Protein AF-A0A943SKT4-F1 (afdb_monomer_lite)

pLDDT: mean 86.22, std 17.91, range [38.31, 98.44]

Radius of gyration: 15.96 Å; chains: 1; bounding box: 32×41×39 Å

Foldseek 3Di:
DVVVVVPDPPPCQCPPPPNPPDPCNVCAPVLQCLACPHDQNVVQLVQVVVVHHSQVSLLVSLVSLVDDDPVHPNNVVSVVCCVPPNQLRSCCVRHVQDCVDVSSVVSSVSSNVSNCVVVVNPPVPDDD

Secondary structure (DSSP, 8-state):
-GGGTTSS---HHHHSTT----HHHHH-SHHHHHSTTSTTHHHHHHHHHTT---HHHHHHHHHHHH---TT-HHHHHHHHHHHHHHHHHHHHHHS---SSSHHHHHHHHHHHHHHHHHTT--GGGS--

Structure (mmCIF, N/CA/C/O backbone):
data_AF-A0A943SKT4-F1
#
_entry.id   AF-A0A943SKT4-F1
#
loop_
_atom_site.group_PDB
_atom_site.id
_atom_site.type_symbol
_atom_site.label_atom_id
_atom_site.label_alt_id
_atom_site.label_comp_id
_atom_site.label_asym_id
_atom_site.label_entity_id
_atom_site.label_seq_id
_atom_site.pdbx_PDB_ins_code
_atom_site.Cartn_x
_atom_site.Cartn_y
_atom_site.Cartn_z
_atom_site.occupancy
_atom_site.B_iso_or_equiv
_atom_site.auth_seq_id
_atom_site.auth_comp_id
_atom_site.auth_asym_id
_atom_site.auth_atom_id
_atom_site.pdbx_PDB_model_num
ATOM 1 N N . GLU A 1 1 ? -18.184 -24.213 -6.829 1.00 42.72 1 GLU A N 1
ATOM 2 C CA . GLU A 1 1 ? -17.370 -24.018 -5.611 1.00 42.72 1 GLU A CA 1
ATOM 3 C C . GLU A 1 1 ? -15.979 -23.569 -6.012 1.00 42.72 1 GLU A C 1
ATOM 5 O O . GLU A 1 1 ? -15.264 -24.336 -6.641 1.00 42.72 1 GLU A O 1
ATOM 10 N N . ILE A 1 2 ? -15.616 -22.336 -5.657 1.00 41.56 2 ILE A N 1
ATOM 11 C CA . ILE A 1 2 ? -14.306 -21.712 -5.927 1.00 41.56 2 ILE A CA 1
ATOM 12 C C . ILE A 1 2 ? -13.136 -22.615 -5.475 1.00 41.56 2 ILE A C 1
ATOM 14 O O . ILE A 1 2 ? -12.067 -22.615 -6.072 1.00 41.56 2 ILE A O 1
ATOM 18 N N . TRP A 1 3 ? -13.367 -23.470 -4.476 1.00 39.59 3 TRP A N 1
ATOM 19 C CA . TRP A 1 3 ? -12.410 -24.442 -3.948 1.00 39.59 3 TRP A CA 1
ATOM 20 C C . TRP A 1 3 ? -11.873 -25.461 -4.956 1.00 39.59 3 TRP A C 1
ATOM 22 O O . TRP A 1 3 ? -10.771 -25.962 -4.754 1.00 39.59 3 TRP A O 1
ATOM 32 N N . ARG A 1 4 ? -12.607 -25.771 -6.031 1.00 49.38 4 ARG A N 1
ATOM 33 C CA . ARG A 1 4 ? -12.180 -26.780 -7.014 1.00 49.38 4 ARG A CA 1
ATOM 34 C C . ARG A 1 4 ? -11.042 -26.277 -7.914 1.00 49.38 4 ARG A C 1
ATOM 36 O O . ARG A 1 4 ? -10.199 -27.076 -8.303 1.00 49.38 4 ARG A O 1
ATOM 43 N N . ASP A 1 5 ? -10.965 -24.966 -8.142 1.00 51.84 5 ASP A N 1
ATOM 44 C CA . ASP A 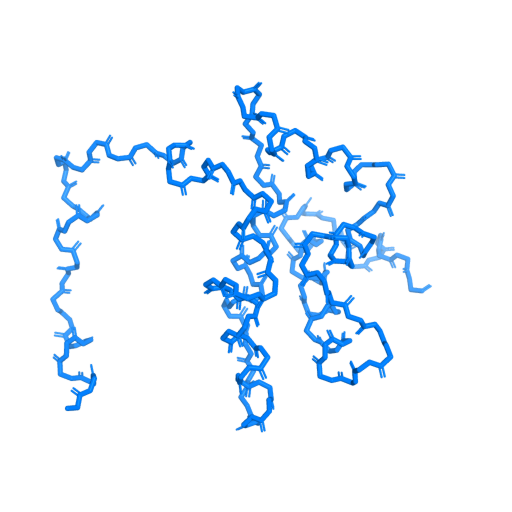1 5 ? -9.927 -24.337 -8.975 1.00 51.84 5 ASP A CA 1
ATOM 45 C C . ASP A 1 5 ? -8.625 -24.071 -8.196 1.00 51.84 5 ASP A C 1
ATOM 47 O O . ASP A 1 5 ? -7.543 -24.023 -8.775 1.00 51.84 5 ASP A O 1
ATOM 51 N N . PHE A 1 6 ? -8.698 -23.973 -6.862 1.00 54.50 6 PHE A N 1
ATOM 52 C CA . PHE A 1 6 ? -7.523 -23.841 -5.986 1.00 54.50 6 PHE A CA 1
ATOM 53 C C . PHE A 1 6 ? -6.856 -25.187 -5.638 1.00 54.50 6 PHE A C 1
ATOM 55 O O . PHE A 1 6 ? -5.835 -25.214 -4.945 1.00 54.50 6 PHE A O 1
ATOM 62 N N . GLN A 1 7 ? -7.388 -26.323 -6.109 1.00 50.22 7 GLN A N 1
ATOM 63 C CA . GLN A 1 7 ? -6.785 -27.643 -5.899 1.00 50.22 7 GLN A CA 1
ATOM 64 C C . GLN A 1 7 ? -5.582 -27.885 -6.825 1.00 50.22 7 GLN A C 1
ATOM 66 O O . GLN A 1 7 ? -5.642 -28.675 -7.762 1.00 50.22 7 GLN A O 1
ATOM 71 N N . ARG A 1 8 ? -4.446 -27.268 -6.479 1.00 51.16 8 ARG A N 1
ATOM 72 C CA . ARG A 1 8 ? -3.087 -27.737 -6.818 1.00 51.16 8 ARG A CA 1
ATOM 73 C C . ARG A 1 8 ? -2.748 -27.915 -8.304 1.00 51.16 8 ARG A C 1
ATOM 75 O O . ARG A 1 8 ? -1.771 -28.598 -8.609 1.00 51.16 8 ARG A O 1
ATOM 82 N N . GLN A 1 9 ? -3.473 -27.306 -9.237 1.00 52.31 9 GLN A N 1
ATOM 83 C CA . GLN A 1 9 ? -2.838 -27.039 -10.522 1.00 52.31 9 GLN A CA 1
ATOM 84 C C . GLN A 1 9 ? -1.850 -25.908 -10.274 1.00 52.31 9 GLN A C 1
ATOM 86 O O . GLN A 1 9 ? -2.265 -24.797 -9.945 1.00 52.31 9 GLN A O 1
ATOM 91 N N . GLU A 1 10 ? -0.549 -26.204 -10.371 1.00 51.62 10 GLU A N 1
ATOM 92 C CA . GLU A 1 10 ? 0.459 -25.158 -10.532 1.00 51.62 10 GLU A CA 1
ATOM 93 C C . GLU A 1 10 ? -0.096 -24.174 -11.556 1.00 51.62 10 GLU A C 1
ATOM 95 O O . GLU A 1 10 ? -0.531 -24.591 -12.634 1.00 51.62 10 GLU A O 1
ATOM 100 N N . TRP A 1 11 ? -0.186 -22.894 -11.193 1.00 54.56 11 TRP A N 1
ATOM 101 C CA . TRP A 1 11 ? -0.634 -21.859 -12.111 1.00 54.56 11 TRP A CA 1
ATOM 102 C C . TRP A 1 11 ? 0.413 -21.746 -13.213 1.00 54.56 11 TRP A C 1
ATOM 104 O O . TRP A 1 11 ? 1.347 -20.948 -13.143 1.00 54.56 11 TRP A O 1
ATOM 114 N N . LYS A 1 12 ? 0.250 -22.604 -14.228 1.00 55.28 12 LYS A N 1
ATOM 115 C CA . LYS A 1 12 ? 1.204 -22.836 -15.314 1.00 55.28 12 LYS A CA 1
ATOM 116 C C . LYS A 1 12 ? 1.573 -21.549 -16.034 1.00 55.28 12 LYS A C 1
ATOM 118 O O . LYS A 1 12 ? 2.611 -21.504 -16.665 1.00 55.28 12 LYS A O 1
ATOM 123 N N . MET A 1 13 ? 0.741 -20.515 -15.944 1.00 59.12 13 MET A N 1
ATOM 124 C CA . MET A 1 13 ? 0.977 -19.247 -16.616 1.00 59.12 13 MET A CA 1
ATOM 125 C C . MET A 1 13 ? 2.164 -18.475 -16.033 1.00 59.12 13 MET A C 1
ATOM 127 O O . MET A 1 13 ? 2.988 -18.026 -16.812 1.00 59.12 13 MET A O 1
ATOM 131 N N . TRP A 1 14 ? 2.284 -18.349 -14.705 1.00 61.00 14 TRP A N 1
ATOM 132 C CA . TRP A 1 14 ? 3.330 -17.518 -14.079 1.00 61.00 14 TRP A CA 1
ATOM 133 C C . TRP A 1 14 ? 4.534 -18.317 -13.578 1.00 61.00 14 TRP A C 1
ATOM 135 O O . TRP A 1 14 ? 5.610 -17.759 -13.409 1.00 61.00 14 TRP A O 1
ATOM 145 N N . ALA A 1 15 ? 4.367 -19.624 -13.355 1.00 68.19 15 ALA A N 1
ATOM 146 C CA . ALA A 1 15 ? 5.463 -20.528 -13.004 1.00 68.19 15 ALA A CA 1
ATOM 147 C C . ALA A 1 15 ? 6.161 -21.135 -14.239 1.00 68.19 15 ALA A C 1
ATOM 149 O O . ALA A 1 15 ? 7.152 -21.848 -14.089 1.00 68.19 15 ALA A O 1
ATOM 150 N N . SER A 1 16 ? 5.643 -20.899 -15.456 1.00 73.38 16 SER A N 1
ATOM 151 C CA . SER A 1 16 ? 6.287 -21.392 -16.679 1.00 73.38 16 SER A CA 1
ATOM 152 C C . SER A 1 16 ? 7.629 -20.688 -16.892 1.00 73.38 16 SER A C 1
ATOM 154 O O . SER A 1 16 ? 7.675 -19.461 -16.819 1.00 73.38 16 SER A O 1
ATOM 156 N N . PRO A 1 17 ? 8.688 -21.418 -17.288 1.00 73.12 17 PRO A N 1
ATOM 157 C CA . PRO A 1 17 ? 9.939 -20.823 -17.757 1.00 73.12 17 PRO A CA 1
ATOM 158 C C . PRO A 1 17 ? 9.781 -19.870 -18.951 1.00 73.12 17 PRO A C 1
ATOM 160 O O . PRO A 1 17 ? 10.697 -19.116 -19.241 1.00 73.12 17 PRO A O 1
ATOM 163 N N . THR A 1 18 ? 8.651 -19.928 -19.664 1.00 79.06 18 THR A N 1
ATOM 164 C CA . THR A 1 18 ? 8.324 -19.051 -20.803 1.00 79.06 18 THR A CA 1
ATOM 165 C C . THR A 1 18 ? 7.490 -17.828 -20.402 1.00 79.06 18 THR A C 1
ATOM 167 O O . THR A 1 18 ? 6.934 -17.154 -21.267 1.00 79.06 18 THR A O 1
ATOM 170 N N . SER A 1 19 ? 7.267 -17.612 -19.103 1.00 78.25 19 SER A N 1
ATOM 171 C CA . SER A 1 19 ? 6.550 -16.444 -18.599 1.00 78.25 19 SER A CA 1
ATOM 172 C C . SER A 1 19 ? 7.486 -15.240 -18.573 1.00 78.25 19 SER A C 1
ATOM 174 O O . SER A 1 19 ? 8.144 -14.989 -1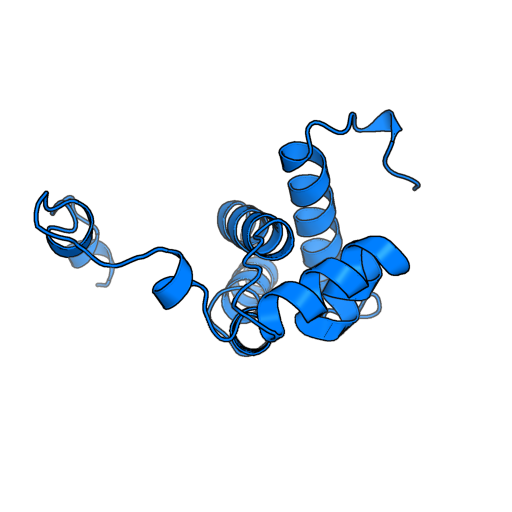7.570 1.00 78.25 19 SER A O 1
ATOM 176 N N . ASP A 1 20 ? 7.492 -14.463 -19.652 1.00 81.88 20 ASP A N 1
ATOM 177 C CA . ASP A 1 20 ? 8.332 -13.260 -19.788 1.00 81.88 20 ASP A CA 1
ATOM 178 C C . ASP A 1 20 ? 7.625 -11.985 -19.288 1.00 81.88 20 ASP A C 1
ATOM 180 O O . ASP A 1 20 ? 7.894 -10.866 -19.730 1.00 81.88 20 ASP A O 1
ATOM 184 N N . ASP A 1 21 ? 6.655 -12.151 -18.391 1.00 86.12 21 ASP A N 1
ATOM 185 C CA . ASP A 1 21 ? 5.845 -11.053 -17.891 1.00 86.12 21 ASP A CA 1
ATOM 186 C C . ASP A 1 21 ? 6.582 -10.255 -16.805 1.00 86.12 21 ASP A C 1
ATOM 188 O O . ASP A 1 21 ? 6.660 -10.667 -15.646 1.00 86.12 21 ASP A O 1
ATOM 192 N N . ALA A 1 22 ? 7.142 -9.112 -17.199 1.00 88.50 22 ALA A N 1
ATOM 193 C CA . ALA A 1 22 ? 7.964 -8.274 -16.337 1.00 88.50 22 ALA A CA 1
ATOM 194 C C . ALA A 1 22 ? 7.176 -7.670 -15.161 1.00 88.50 22 ALA A C 1
ATOM 196 O O . ALA A 1 22 ? 6.055 -7.167 -15.317 1.00 88.50 22 ALA A O 1
ATOM 197 N N . LEU A 1 23 ? 7.807 -7.640 -13.983 1.00 87.94 23 LEU A N 1
ATOM 198 C CA . LEU A 1 23 ? 7.221 -7.069 -12.769 1.00 87.94 23 LEU A CA 1
ATOM 199 C C . LEU A 1 23 ? 6.848 -5.597 -12.966 1.00 87.94 23 LEU A C 1
ATOM 201 O O . LEU A 1 23 ? 5.793 -5.171 -12.509 1.00 87.94 23 LEU A O 1
ATOM 205 N N . GLU A 1 24 ? 7.662 -4.835 -13.689 1.00 92.06 24 GLU A N 1
ATOM 206 C CA . GLU A 1 24 ? 7.446 -3.422 -13.995 1.00 92.06 24 GLU A CA 1
ATOM 207 C C . GLU A 1 24 ? 6.125 -3.216 -14.738 1.00 92.06 24 GLU A C 1
ATOM 209 O O . GLU A 1 24 ? 5.339 -2.337 -14.383 1.00 92.06 24 GLU A O 1
ATOM 214 N N . ARG A 1 25 ? 5.824 -4.080 -15.716 1.00 91.94 25 ARG A N 1
ATOM 215 C CA . ARG A 1 25 ? 4.549 -4.063 -16.446 1.00 91.94 25 ARG A CA 1
ATOM 216 C C . ARG A 1 25 ? 3.390 -4.458 -15.529 1.00 91.94 25 ARG A C 1
ATOM 218 O O . ARG A 1 25 ? 2.327 -3.833 -15.550 1.00 91.94 25 ARG A O 1
ATOM 225 N N . VAL A 1 26 ? 3.585 -5.484 -14.698 1.00 90.75 26 VAL A N 1
ATOM 226 C CA . VAL A 1 26 ? 2.578 -5.954 -13.733 1.00 90.75 26 VAL A CA 1
ATOM 227 C C . VAL A 1 26 ? 2.312 -4.927 -12.634 1.00 90.75 26 VAL A C 1
ATOM 229 O O . VAL A 1 26 ? 1.187 -4.881 -12.136 1.00 90.75 26 VAL A O 1
ATOM 232 N N . ALA A 1 27 ? 3.280 -4.086 -12.275 1.00 91.25 27 ALA A N 1
ATOM 233 C CA . ALA A 1 27 ? 3.189 -3.071 -11.227 1.00 91.25 27 ALA A CA 1
ATOM 234 C C . ALA A 1 27 ? 2.777 -1.681 -11.745 1.00 91.25 27 ALA A C 1
ATOM 236 O O . ALA A 1 27 ? 2.201 -0.925 -10.970 1.00 91.25 27 ALA A O 1
ATOM 237 N N . GLN A 1 28 ? 2.941 -1.401 -13.044 1.00 92.38 28 GLN A N 1
ATOM 238 C CA . GLN A 1 28 ? 2.625 -0.121 -13.703 1.00 92.38 28 GLN A CA 1
ATOM 239 C C . GLN A 1 28 ? 1.273 0.487 -13.294 1.00 92.38 28 GLN A C 1
ATOM 241 O O . GLN A 1 28 ? 0.309 -0.253 -13.088 1.00 92.38 28 GLN A O 1
ATOM 246 N N . ASP A 1 29 ? 1.155 1.818 -13.259 1.00 92.44 29 ASP A N 1
ATOM 247 C CA . ASP A 1 29 ? -0.079 2.503 -12.828 1.00 92.44 29 ASP A CA 1
ATOM 248 C C . ASP A 1 29 ? -0.420 2.128 -11.373 1.00 92.44 29 ASP A C 1
ATOM 250 O O . ASP A 1 29 ? -1.528 1.712 -11.008 1.00 92.44 29 ASP A O 1
ATOM 254 N N . LEU A 1 30 ? 0.624 2.207 -10.544 1.00 93.62 30 LEU A N 1
ATOM 255 C CA . LEU A 1 30 ? 0.609 1.807 -9.147 1.00 93.62 30 LEU A CA 1
ATOM 256 C C . LEU A 1 30 ? -0.436 2.571 -8.312 1.00 93.62 30 LEU A C 1
ATOM 258 O O . LEU A 1 30 ? -1.188 1.896 -7.609 1.00 93.62 30 LEU A O 1
ATOM 262 N N . PRO A 1 31 ? -0.595 3.912 -8.416 1.00 96.00 31 PRO A N 1
ATOM 263 C CA . PRO A 1 31 ? -1.600 4.643 -7.639 1.00 96.00 31 PRO A CA 1
ATOM 264 C C . PRO A 1 31 ? -3.019 4.079 -7.782 1.00 96.00 31 PRO A C 1
ATOM 266 O O . PRO A 1 31 ? -3.707 3.893 -6.782 1.00 96.00 31 PRO A O 1
ATOM 269 N N . ARG A 1 32 ? -3.442 3.712 -9.001 1.00 95.56 32 ARG A N 1
ATOM 270 C CA . ARG A 1 32 ? -4.756 3.090 -9.230 1.00 95.56 32 ARG A CA 1
ATOM 271 C C . ARG A 1 32 ? -4.877 1.737 -8.524 1.00 95.56 32 ARG A C 1
ATOM 273 O O . ARG A 1 32 ? -5.933 1.423 -7.992 1.00 95.56 32 ARG A O 1
ATOM 280 N N . LYS A 1 33 ? -3.812 0.927 -8.513 1.00 95.44 33 LYS A N 1
ATOM 281 C CA . LYS A 1 33 ? -3.802 -0.416 -7.896 1.00 95.44 33 LYS A CA 1
ATOM 282 C C . LYS A 1 33 ? -3.818 -0.385 -6.369 1.00 95.44 33 LYS A C 1
ATOM 284 O O . LYS A 1 33 ? -4.237 -1.371 -5.763 1.00 95.44 33 LYS A O 1
ATOM 289 N N . LEU A 1 34 ? -3.346 0.709 -5.775 1.00 97.19 34 LEU A N 1
ATOM 290 C CA . LEU A 1 34 ? -3.378 0.941 -4.331 1.00 97.19 34 LEU A CA 1
ATOM 291 C C . LEU A 1 34 ? -4.754 1.424 -3.854 1.00 97.19 34 LEU A C 1
ATOM 293 O O . LEU A 1 34 ? -5.074 1.236 -2.687 1.00 97.19 34 LEU A O 1
ATOM 297 N N . ALA A 1 35 ? -5.571 1.983 -4.752 1.00 97.00 35 ALA A N 1
ATOM 298 C CA . ALA A 1 35 ? -6.862 2.579 -4.430 1.00 97.00 35 ALA A CA 1
ATOM 299 C C . ALA A 1 35 ? -7.814 1.625 -3.696 1.00 97.00 35 ALA A C 1
ATOM 301 O O . ALA A 1 35 ? -7.834 0.405 -3.910 1.00 97.00 35 ALA A O 1
ATOM 302 N N . LYS A 1 36 ? -8.690 2.213 -2.878 1.00 96.12 36 LYS A N 1
ATOM 303 C CA . LYS A 1 36 ? -9.611 1.479 -1.999 1.00 96.12 36 LYS A CA 1
ATOM 304 C C . LYS A 1 36 ? -10.525 0.513 -2.744 1.00 96.12 36 LYS A C 1
ATOM 306 O O . LYS A 1 36 ? -10.848 -0.564 -2.241 1.00 96.12 36 LYS A O 1
ATOM 311 N N . GLY A 1 37 ? -10.935 0.906 -3.947 1.00 93.94 37 GLY A N 1
ATOM 312 C CA . GLY A 1 37 ? -11.818 0.135 -4.820 1.00 93.94 37 GLY A CA 1
ATOM 313 C C . GLY A 1 37 ? -11.137 -0.963 -5.645 1.00 93.94 37 GLY A C 1
ATOM 314 O O . GLY A 1 37 ? -11.835 -1.653 -6.384 1.00 93.94 37 GLY A O 1
ATOM 315 N N . ASP A 1 38 ? -9.814 -1.132 -5.562 1.00 94.81 38 ASP A N 1
ATOM 316 C CA . ASP A 1 38 ? -9.070 -2.102 -6.377 1.00 94.81 38 ASP A CA 1
ATOM 317 C C . ASP A 1 38 ? -8.777 -3.411 -5.601 1.00 94.81 38 ASP A C 1
ATOM 319 O O . ASP A 1 38 ? -9.337 -3.716 -4.544 1.00 94.81 38 ASP A O 1
ATOM 323 N N . ARG A 1 39 ? -7.897 -4.234 -6.170 1.00 92.06 39 ARG A N 1
ATOM 324 C CA . ARG A 1 39 ? -7.652 -5.651 -5.877 1.00 92.06 39 ARG A CA 1
ATOM 325 C C . ARG A 1 39 ? -7.065 -5.979 -4.502 1.00 92.06 39 ARG A C 1
ATOM 327 O O . ARG A 1 39 ? -6.928 -7.163 -4.204 1.00 92.06 39 ARG A O 1
ATOM 334 N N . VAL A 1 40 ? -6.690 -4.989 -3.687 1.00 96.31 40 VAL A N 1
ATOM 335 C CA . VAL A 1 40 ? -6.039 -5.226 -2.382 1.00 96.31 40 VAL A CA 1
ATOM 336 C C . VAL A 1 40 ? -6.871 -4.689 -1.224 1.00 96.31 40 VAL A C 1
ATOM 338 O O . VAL A 1 40 ? -7.318 -5.467 -0.379 1.00 96.31 40 VAL A O 1
ATOM 341 N N . VAL A 1 41 ? -7.111 -3.377 -1.192 1.00 97.94 41 VAL A N 1
ATOM 342 C CA . VAL A 1 41 ? -7.751 -2.706 -0.054 1.00 97.94 41 VAL A CA 1
ATOM 343 C C . VAL A 1 41 ? -9.199 -3.161 0.126 1.00 97.94 41 VAL A C 1
ATOM 345 O O . VAL A 1 41 ? -9.575 -3.590 1.215 1.00 97.94 41 VAL A O 1
ATOM 348 N N . GLY A 1 42 ? -10.006 -3.153 -0.939 1.00 96.69 42 GLY A N 1
ATOM 349 C CA . GLY A 1 42 ? -11.406 -3.582 -0.884 1.00 96.69 42 GLY A CA 1
ATOM 350 C C . GLY A 1 42 ? -11.580 -5.007 -0.334 1.00 96.69 42 GLY A C 1
ATOM 351 O O . GLY A 1 42 ? -12.335 -5.204 0.627 1.00 96.69 42 GLY A O 1
ATOM 352 N N . PRO A 1 43 ? -10.860 -6.012 -0.873 1.00 97.69 43 PRO A N 1
ATOM 353 C CA . PRO A 1 43 ? -10.841 -7.363 -0.314 1.00 97.69 43 PRO A CA 1
ATOM 354 C C . PRO A 1 43 ? -10.378 -7.425 1.146 1.00 97.69 43 PRO A C 1
ATOM 356 O O . PRO A 1 43 ? -10.957 -8.176 1.930 1.00 97.69 43 PRO A O 1
ATOM 359 N N . ALA A 1 44 ? -9.393 -6.618 1.549 1.00 98.19 44 ALA A N 1
ATOM 360 C CA . ALA A 1 44 ? -8.905 -6.609 2.926 1.00 98.19 44 ALA A CA 1
ATOM 361 C C . ALA A 1 44 ? -9.951 -6.082 3.916 1.00 98.19 44 ALA A C 1
ATOM 363 O O . ALA A 1 44 ? -10.196 -6.705 4.951 1.00 98.19 44 ALA A O 1
ATOM 364 N N . LEU A 1 45 ? -10.635 -4.990 3.567 1.00 98.06 45 LEU A N 1
ATOM 365 C CA . LEU A 1 45 ? -11.741 -4.455 4.363 1.00 98.06 45 LEU A CA 1
ATOM 366 C C . LEU A 1 45 ? -12.928 -5.429 4.400 1.00 98.06 45 LEU A C 1
ATOM 368 O O . LEU A 1 45 ? -13.620 -5.542 5.411 1.00 98.06 45 LEU A O 1
ATOM 372 N N . CYS A 1 46 ? -13.156 -6.188 3.323 1.00 97.12 46 CYS A N 1
ATOM 373 C CA . CYS A 1 46 ? -14.119 -7.288 3.324 1.00 97.12 46 CYS A CA 1
ATOM 374 C C . CYS 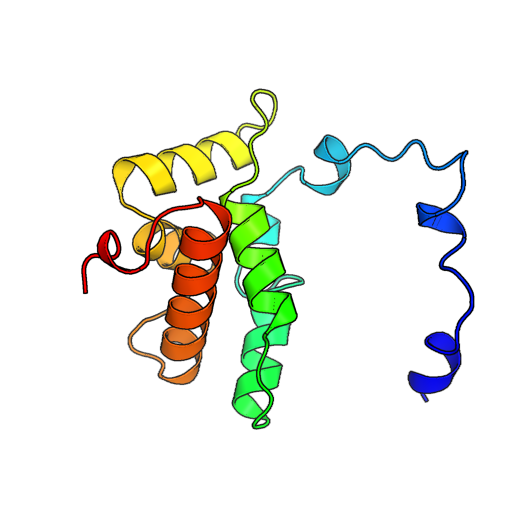A 1 46 ? -13.745 -8.367 4.352 1.00 97.12 46 CYS A C 1
ATOM 376 O O . CYS A 1 46 ? -14.593 -8.759 5.152 1.00 97.12 46 CYS A O 1
ATOM 378 N N . CYS A 1 47 ? -12.478 -8.796 4.401 1.00 98.00 47 CYS A N 1
ATOM 379 C CA . CYS A 1 47 ? -12.014 -9.742 5.416 1.00 98.00 47 CYS A CA 1
ATOM 380 C C . CYS A 1 47 ? -12.309 -9.241 6.835 1.00 98.00 47 CYS A C 1
ATOM 382 O O . CYS A 1 47 ? -12.922 -9.973 7.612 1.00 98.00 47 CYS A O 1
ATOM 384 N N . ILE A 1 48 ? -11.943 -7.995 7.148 1.00 97.94 48 ILE A N 1
ATOM 385 C CA . ILE A 1 48 ? -12.118 -7.422 8.492 1.00 97.94 48 ILE A CA 1
ATOM 386 C C . ILE A 1 48 ? -13.597 -7.385 8.887 1.00 97.94 48 ILE A C 1
ATOM 388 O O . ILE A 1 48 ? -13.949 -7.885 9.956 1.00 97.94 48 ILE A O 1
ATOM 392 N N . ARG A 1 49 ? -14.479 -6.901 8.000 1.00 96.81 49 ARG A N 1
ATOM 393 C CA . ARG A 1 49 ? -15.937 -6.864 8.240 1.00 96.81 49 ARG A CA 1
ATOM 394 C C . ARG A 1 49 ? -16.550 -8.241 8.510 1.00 96.81 49 ARG A C 1
ATOM 396 O O . ARG A 1 49 ? -17.592 -8.333 9.151 1.00 96.81 49 ARG A O 1
ATOM 403 N N . HIS A 1 50 ? -15.909 -9.312 8.046 1.00 97.44 50 HIS A N 1
ATOM 404 C CA . HIS A 1 50 ? -16.332 -10.695 8.273 1.00 97.44 50 HIS A CA 1
ATOM 405 C C . HIS A 1 50 ? -15.493 -11.429 9.335 1.00 97.44 50 HIS A C 1
ATOM 407 O O . HIS A 1 50 ? -15.510 -12.661 9.390 1.00 97.44 50 HIS A O 1
ATOM 413 N N . GLY A 1 51 ? -14.751 -10.701 10.177 1.00 96.75 51 GLY A N 1
ATOM 414 C CA . GLY A 1 51 ? -13.968 -11.277 11.273 1.00 96.75 51 GLY A CA 1
ATOM 415 C C . GLY A 1 51 ? -12.772 -12.113 10.807 1.00 96.75 51 GLY A C 1
ATOM 416 O O . GLY A 1 51 ? -12.369 -13.059 11.484 1.00 96.75 51 GLY A O 1
ATOM 417 N N . ARG A 1 52 ? -12.216 -11.815 9.627 1.00 97.50 52 ARG A N 1
ATOM 418 C CA . ARG A 1 52 ? -11.028 -12.470 9.062 1.00 97.50 52 ARG A CA 1
ATOM 419 C C . ARG A 1 52 ? -9.859 -11.492 9.010 1.00 97.50 52 ARG A C 1
ATOM 421 O O . ARG A 1 52 ? -10.015 -10.346 8.610 1.00 97.50 52 ARG A O 1
ATOM 428 N N . MET A 1 53 ? -8.669 -11.970 9.361 1.00 96.75 53 MET A N 1
ATOM 429 C CA . MET A 1 53 ? -7.445 -11.167 9.335 1.00 96.75 53 MET A CA 1
ATOM 430 C C . MET A 1 53 ? -6.855 -11.106 7.910 1.00 96.75 53 MET A C 1
ATOM 432 O O . MET A 1 53 ? -6.459 -12.156 7.393 1.00 96.75 53 MET A O 1
ATOM 436 N N . PRO A 1 54 ? -6.730 -9.926 7.271 1.00 97.31 54 PRO A N 1
ATOM 437 C CA . PRO A 1 54 ? -6.188 -9.789 5.914 1.00 97.31 54 PRO A CA 1
ATOM 438 C C . PRO A 1 54 ? -4.646 -9.804 5.885 1.00 97.31 54 PRO A C 1
ATOM 440 O O . PRO A 1 54 ? -4.015 -8.944 5.276 1.00 97.31 54 PRO A O 1
ATOM 443 N N . HIS A 1 55 ? -4.017 -10.788 6.536 1.00 94.38 55 HIS A N 1
ATOM 444 C CA . HIS A 1 55 ? -2.562 -10.843 6.748 1.00 94.38 55 HIS A CA 1
ATOM 445 C C . HIS A 1 55 ? -1.745 -10.724 5.447 1.00 94.38 55 HIS A C 1
ATOM 447 O O . HIS A 1 55 ? -0.872 -9.866 5.332 1.00 94.38 55 HIS A O 1
ATOM 453 N N . PHE A 1 56 ? -2.045 -11.557 4.445 1.00 95.50 56 PHE A N 1
ATOM 454 C CA . PHE A 1 56 ? -1.310 -11.544 3.175 1.00 95.50 56 PHE A CA 1
ATOM 455 C C . PHE A 1 56 ? -1.637 -10.325 2.311 1.00 95.50 56 PHE A C 1
ATOM 457 O O . PHE A 1 56 ? -0.765 -9.842 1.598 1.00 95.50 56 PHE A O 1
ATOM 464 N N . LEU A 1 57 ? -2.857 -9.788 2.406 1.00 97.81 57 LEU A N 1
ATOM 465 C CA . LEU A 1 57 ? -3.236 -8.567 1.690 1.00 97.81 57 LEU A CA 1
ATOM 466 C C . LEU A 1 57 ? -2.487 -7.353 2.243 1.00 97.81 57 LEU A C 1
ATOM 468 O O . LEU A 1 57 ? -2.020 -6.529 1.465 1.00 97.81 57 LEU A O 1
ATOM 472 N N . ALA A 1 58 ? -2.295 -7.283 3.563 1.00 97.75 58 ALA A N 1
ATOM 473 C CA . ALA A 1 58 ? -1.475 -6.241 4.171 1.00 97.75 58 ALA A CA 1
ATOM 474 C C . ALA A 1 58 ? -0.015 -6.322 3.712 1.00 97.75 58 ALA A C 1
ATOM 476 O O . ALA A 1 58 ? 0.572 -5.304 3.358 1.00 97.75 58 ALA A O 1
ATOM 477 N N . LYS A 1 59 ? 0.554 -7.535 3.647 1.00 95.88 59 LYS A N 1
ATOM 478 C CA . LYS A 1 59 ? 1.913 -7.748 3.128 1.00 95.88 59 LYS A CA 1
ATOM 479 C C . LYS A 1 59 ? 2.041 -7.330 1.660 1.00 95.88 59 LYS A C 1
ATOM 481 O O . LYS A 1 59 ? 3.021 -6.693 1.300 1.00 95.88 59 LYS A O 1
ATOM 486 N N . VAL A 1 60 ? 1.058 -7.666 0.821 1.00 95.69 60 VAL A N 1
ATOM 487 C CA . VAL A 1 60 ? 1.036 -7.249 -0.592 1.00 95.69 60 VAL A CA 1
ATOM 488 C C . VAL A 1 60 ? 0.964 -5.729 -0.712 1.00 95.69 60 VAL A C 1
ATOM 490 O O . VAL A 1 60 ? 1.712 -5.159 -1.501 1.00 95.69 60 VAL A O 1
ATOM 493 N N . LEU A 1 61 ? 0.109 -5.068 0.075 1.00 97.62 61 LEU A N 1
ATOM 494 C CA . LEU A 1 61 ? 0.002 -3.612 0.036 1.00 97.62 61 LEU A CA 1
ATOM 495 C C . LEU A 1 61 ? 1.308 -2.950 0.491 1.00 97.62 61 LEU A C 1
ATOM 497 O O . LEU A 1 61 ? 1.817 -2.078 -0.201 1.00 97.62 61 LEU A O 1
ATOM 501 N N . ALA A 1 62 ? 1.901 -3.421 1.590 1.00 96.38 62 ALA A N 1
ATOM 502 C CA . ALA A 1 62 ? 3.193 -2.940 2.074 1.00 96.38 62 ALA A CA 1
ATOM 503 C C . ALA A 1 62 ? 4.306 -3.100 1.023 1.00 96.38 62 ALA A C 1
ATOM 505 O O . ALA A 1 62 ? 5.026 -2.146 0.739 1.00 96.38 62 ALA A O 1
ATOM 506 N N . ALA A 1 63 ? 4.394 -4.270 0.382 1.00 94.25 63 ALA A N 1
ATOM 507 C CA . ALA A 1 63 ? 5.343 -4.520 -0.701 1.00 94.25 63 ALA A CA 1
ATOM 508 C C . ALA A 1 63 ? 5.146 -3.553 -1.879 1.00 94.25 63 ALA A C 1
ATOM 510 O O . ALA A 1 63 ? 6.118 -3.091 -2.469 1.00 94.25 63 ALA A O 1
ATOM 511 N N . ALA A 1 64 ? 3.894 -3.220 -2.203 1.00 95.31 64 ALA A N 1
ATOM 512 C CA . ALA A 1 64 ? 3.572 -2.272 -3.260 1.00 95.31 64 ALA A CA 1
ATOM 513 C C . ALA A 1 64 ? 4.026 -0.841 -2.917 1.00 95.31 64 ALA A C 1
ATOM 515 O O . ALA A 1 64 ? 4.534 -0.154 -3.793 1.00 95.31 64 ALA A O 1
ATOM 516 N N . TYR A 1 65 ? 3.934 -0.412 -1.654 1.00 96.12 65 TYR A N 1
ATOM 517 C CA . TYR A 1 65 ? 4.503 0.871 -1.204 1.00 96.12 65 TYR A CA 1
ATOM 518 C C . TYR A 1 65 ? 6.037 0.863 -1.099 1.00 96.12 65 TYR A C 1
ATOM 520 O O . TYR A 1 65 ? 6.657 1.925 -1.083 1.00 96.12 65 TYR A O 1
ATOM 528 N N . TYR A 1 66 ? 6.658 -0.316 -1.030 1.00 90.38 66 TYR A N 1
ATOM 529 C CA . TYR A 1 66 ? 8.114 -0.471 -1.077 1.00 90.38 66 TYR A CA 1
ATOM 530 C C . TYR A 1 66 ? 8.659 -0.530 -2.513 1.00 90.38 66 TYR A C 1
ATOM 532 O O . TYR A 1 66 ? 9.834 -0.247 -2.742 1.00 90.38 66 TYR A O 1
ATOM 540 N N . PHE A 1 67 ? 7.816 -0.899 -3.482 1.00 91.31 67 PHE A N 1
ATOM 541 C CA . PHE A 1 67 ? 8.193 -1.055 -4.882 1.00 91.31 67 PHE A CA 1
ATOM 542 C C . PHE A 1 67 ? 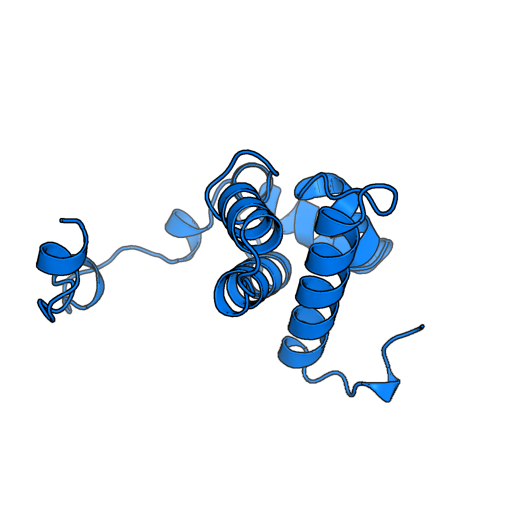8.714 0.254 -5.486 1.00 91.31 67 PHE A C 1
ATOM 544 O O . PHE A 1 67 ? 8.161 1.332 -5.273 1.00 91.31 67 PHE A O 1
ATOM 551 N N . GLN A 1 68 ? 9.776 0.139 -6.280 1.00 88.88 68 GLN A N 1
ATOM 552 C CA . GLN A 1 68 ? 10.424 1.259 -6.946 1.00 88.88 68 GLN A CA 1
ATOM 553 C C . GLN A 1 68 ? 10.553 0.946 -8.429 1.00 88.88 68 GLN A C 1
ATOM 555 O O . GLN A 1 68 ? 11.027 -0.123 -8.808 1.00 88.88 68 GLN A O 1
ATOM 560 N N . ASN A 1 69 ? 10.153 1.902 -9.259 1.00 92.62 69 ASN A N 1
ATOM 561 C CA . ASN A 1 69 ? 10.384 1.856 -10.690 1.00 92.62 69 ASN A CA 1
ATOM 562 C C . ASN A 1 69 ? 10.689 3.277 -11.189 1.00 92.62 69 ASN A C 1
ATOM 564 O O . ASN A 1 69 ? 9.776 4.108 -11.213 1.00 92.62 69 ASN A O 1
ATOM 568 N N . PRO A 1 70 ? 11.942 3.578 -11.577 1.00 91.50 70 PRO A N 1
ATOM 569 C CA . PRO A 1 70 ? 12.322 4.905 -12.052 1.00 91.50 70 PRO A CA 1
ATOM 570 C C . PRO A 1 70 ? 11.679 5.266 -13.397 1.00 91.50 70 PRO A C 1
ATOM 572 O O . PRO A 1 70 ? 11.650 6.437 -13.744 1.00 91.50 70 PRO A O 1
ATOM 575 N N . GLU A 1 71 ? 11.102 4.313 -14.125 1.00 92.94 71 GLU A N 1
ATOM 576 C CA . GLU A 1 71 ? 10.440 4.567 -15.410 1.00 92.94 71 GLU A CA 1
ATOM 577 C C . GLU A 1 71 ? 8.914 4.756 -15.274 1.00 92.94 71 GLU A C 1
ATOM 579 O O . GLU A 1 71 ? 8.241 5.069 -16.256 1.00 92.94 71 GLU A O 1
ATOM 584 N N . ASP A 1 72 ? 8.341 4.573 -14.074 1.00 93.62 72 ASP A N 1
ATOM 585 C CA . ASP A 1 72 ? 6.905 4.755 -13.811 1.00 93.62 72 ASP A CA 1
ATOM 586 C C . ASP A 1 72 ? 6.653 5.991 -12.924 1.00 93.62 72 ASP A C 1
ATOM 588 O O . ASP A 1 72 ? 6.883 5.934 -11.710 1.00 93.62 72 ASP A O 1
ATOM 592 N N . PRO A 1 73 ? 6.107 7.093 -13.480 1.00 95.62 73 PRO A N 1
ATOM 593 C CA . PRO A 1 73 ? 5.755 8.286 -12.709 1.00 95.62 73 PRO A CA 1
ATOM 594 C C . PRO A 1 73 ? 4.800 8.002 -11.542 1.00 95.62 73 PRO A C 1
ATOM 596 O O . PRO A 1 73 ? 4.847 8.686 -10.521 1.00 95.62 73 PRO A O 1
ATOM 599 N N . GLY A 1 74 ? 3.937 6.987 -11.666 1.00 95.62 74 GLY A N 1
ATOM 600 C CA . GLY A 1 74 ? 3.037 6.573 -10.595 1.00 95.62 74 GLY A CA 1
ATOM 601 C C . GLY A 1 74 ? 3.788 5.950 -9.420 1.00 95.62 74 GLY A C 1
ATOM 602 O O . GLY A 1 74 ? 3.515 6.290 -8.270 1.00 95.62 74 GLY A O 1
ATOM 603 N N . ALA A 1 75 ? 4.763 5.081 -9.700 1.00 95.81 75 ALA A N 1
ATOM 604 C CA . ALA A 1 75 ? 5.619 4.492 -8.672 1.00 95.81 75 ALA A CA 1
ATOM 605 C C . ALA A 1 75 ? 6.499 5.555 -7.994 1.00 95.81 75 ALA A C 1
ATOM 607 O O . ALA A 1 75 ? 6.606 5.568 -6.768 1.00 95.81 75 ALA A O 1
ATOM 608 N N . GLN A 1 76 ? 7.056 6.493 -8.768 1.00 96.81 76 GLN A N 1
ATOM 609 C CA . GLN A 1 76 ? 7.810 7.628 -8.225 1.00 96.81 76 GLN A CA 1
ATOM 610 C C . GLN A 1 76 ? 6.953 8.487 -7.287 1.00 96.81 76 GLN A C 1
ATOM 612 O O . GLN A 1 76 ? 7.376 8.790 -6.176 1.00 96.81 76 GLN A O 1
ATOM 617 N N . ALA A 1 77 ? 5.721 8.823 -7.681 1.00 97.38 77 ALA A N 1
ATOM 618 C CA . ALA A 1 77 ? 4.822 9.627 -6.855 1.00 97.38 77 ALA A CA 1
ATOM 619 C C . ALA A 1 77 ? 4.468 8.949 -5.519 1.00 97.38 77 ALA A C 1
ATOM 621 O O . ALA A 1 77 ? 4.367 9.625 -4.494 1.00 97.38 77 ALA A O 1
ATOM 622 N N . VAL A 1 78 ? 4.288 7.622 -5.520 1.00 97.19 78 VAL A N 1
ATOM 623 C CA . VAL A 1 78 ? 4.070 6.843 -4.290 1.00 97.19 78 VAL A CA 1
ATOM 624 C C . VAL A 1 78 ? 5.318 6.874 -3.416 1.00 97.19 78 VAL A C 1
ATOM 626 O O . VAL A 1 78 ? 5.220 7.147 -2.220 1.00 97.19 78 VAL A O 1
ATOM 629 N N . ARG A 1 79 ? 6.494 6.643 -4.008 1.00 94.81 79 ARG A N 1
ATOM 630 C CA . ARG A 1 79 ? 7.765 6.639 -3.284 1.00 94.81 79 ARG A CA 1
ATOM 631 C C . ARG A 1 79 ? 8.061 7.990 -2.638 1.00 94.81 79 ARG A C 1
ATOM 633 O O . ARG A 1 79 ? 8.390 8.032 -1.456 1.00 94.81 79 ARG A O 1
ATOM 640 N N . GLU A 1 80 ? 7.892 9.078 -3.381 1.00 96.69 80 GLU A N 1
ATOM 641 C CA . GLU A 1 80 ? 8.099 10.432 -2.868 1.00 96.69 80 GLU A CA 1
ATOM 642 C C . GLU A 1 80 ? 7.176 10.759 -1.693 1.00 96.69 80 GLU A C 1
ATOM 644 O O . GLU A 1 80 ? 7.601 11.416 -0.747 1.00 96.69 80 GLU A O 1
ATOM 649 N N . GLU A 1 81 ? 5.918 10.316 -1.735 1.00 97.62 81 GLU A N 1
ATOM 650 C CA . GLU A 1 81 ? 4.982 10.523 -0.628 1.00 97.62 81 GLU A CA 1
ATOM 651 C C . GLU A 1 81 ? 5.445 9.789 0.634 1.00 97.62 81 GLU A C 1
ATOM 653 O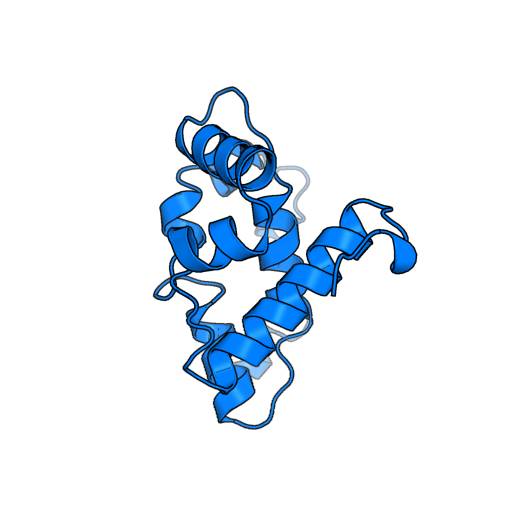 O . GLU A 1 81 ? 5.441 10.371 1.717 1.00 97.62 81 GLU A O 1
ATOM 658 N N . VAL A 1 82 ? 5.889 8.536 0.489 1.00 96.00 82 VAL A N 1
ATOM 659 C CA . VAL A 1 82 ? 6.415 7.745 1.609 1.00 96.00 82 VAL A CA 1
ATOM 660 C C . VAL A 1 82 ? 7.668 8.395 2.199 1.00 96.00 82 VAL A C 1
ATOM 662 O O . VAL A 1 82 ? 7.793 8.467 3.417 1.00 96.00 82 VAL A O 1
ATOM 665 N N . GLU A 1 83 ? 8.580 8.901 1.367 1.00 93.50 83 GLU A N 1
ATOM 666 C CA . GLU A 1 83 ? 9.811 9.553 1.832 1.00 93.50 83 GLU A CA 1
ATOM 667 C C . GLU A 1 83 ? 9.560 10.910 2.502 1.00 93.50 83 GLU A C 1
ATOM 669 O O . GLU A 1 83 ? 10.218 11.236 3.488 1.00 93.50 83 GLU A O 1
ATOM 674 N N . LYS A 1 84 ? 8.620 11.707 1.980 1.00 96.69 84 LYS A N 1
ATOM 675 C CA . LYS A 1 84 ? 8.349 13.066 2.478 1.00 96.69 84 LYS A CA 1
ATOM 676 C C . LYS A 1 84 ? 7.437 13.071 3.703 1.00 96.69 84 LYS A C 1
ATOM 678 O O . LYS A 1 84 ? 7.685 13.827 4.637 1.00 96.69 84 LYS A O 1
ATOM 683 N N . ASN A 1 85 ? 6.387 12.250 3.683 1.00 96.00 85 ASN A N 1
ATOM 684 C CA . ASN A 1 85 ? 5.281 12.319 4.642 1.00 96.00 85 ASN A CA 1
ATOM 685 C C . ASN A 1 85 ? 5.078 11.014 5.433 1.00 96.00 85 ASN A C 1
ATOM 687 O O . ASN A 1 85 ? 4.224 10.955 6.318 1.00 96.00 85 ASN A O 1
ATOM 691 N N . GLY A 1 86 ? 5.856 9.970 5.140 1.00 95.69 86 GLY A N 1
ATOM 692 C CA . GLY A 1 86 ? 5.759 8.673 5.800 1.00 95.69 86 GLY A CA 1
ATOM 693 C C . GLY A 1 86 ? 4.668 7.766 5.227 1.00 95.69 86 GLY A C 1
ATOM 694 O O . GLY A 1 86 ? 3.789 8.169 4.459 1.00 95.69 86 GLY A O 1
ATOM 695 N N . ILE A 1 87 ? 4.713 6.493 5.627 1.00 96.38 87 ILE A N 1
ATOM 696 C CA . ILE A 1 87 ? 3.821 5.457 5.092 1.00 96.38 87 ILE A CA 1
ATOM 697 C C . ILE A 1 87 ? 2.345 5.695 5.442 1.00 96.38 87 ILE A C 1
ATOM 699 O O . ILE A 1 87 ? 1.483 5.452 4.599 1.00 96.38 87 ILE A O 1
ATOM 703 N N . ARG A 1 88 ? 2.024 6.225 6.635 1.00 97.19 88 ARG A N 1
ATOM 704 C CA . ARG A 1 88 ? 0.627 6.521 7.014 1.00 97.19 88 ARG A CA 1
ATOM 705 C C . ARG A 1 88 ? -0.012 7.527 6.064 1.00 97.19 88 ARG A C 1
ATOM 707 O O . ARG A 1 88 ? -1.098 7.269 5.551 1.00 97.19 88 ARG A O 1
ATOM 714 N N . ALA A 1 89 ? 0.679 8.635 5.792 1.00 97.75 89 ALA A N 1
ATOM 715 C CA . ALA A 1 89 ? 0.196 9.660 4.873 1.00 97.75 89 ALA A CA 1
ATOM 716 C C . ALA A 1 89 ? -0.008 9.084 3.463 1.00 97.75 89 ALA A C 1
ATOM 718 O O . ALA A 1 89 ? -1.049 9.304 2.843 1.00 97.75 89 ALA A O 1
ATOM 719 N N . ALA A 1 90 ? 0.926 8.250 2.998 1.00 98.12 90 ALA A N 1
ATOM 720 C CA . ALA A 1 90 ? 0.818 7.581 1.707 1.00 98.12 90 ALA A CA 1
ATOM 721 C C . ALA A 1 90 ? -0.364 6.588 1.633 1.00 98.12 90 ALA A C 1
ATOM 723 O O . ALA A 1 90 ? -1.028 6.497 0.594 1.00 98.12 90 ALA A O 1
ATOM 724 N N . LEU A 1 91 ? -0.664 5.867 2.720 1.00 98.38 91 LEU A N 1
ATOM 725 C CA . LEU A 1 91 ? -1.831 4.981 2.831 1.00 98.38 91 LEU A CA 1
ATOM 726 C C . LEU A 1 91 ? -3.144 5.767 2.803 1.00 98.38 91 LEU A C 1
ATOM 728 O O . LEU A 1 91 ? -4.052 5.415 2.053 1.00 98.38 91 LEU A O 1
ATOM 732 N N . MET A 1 92 ? -3.234 6.865 3.551 1.00 98.44 92 MET A N 1
ATOM 733 C CA . MET A 1 92 ? -4.417 7.730 3.530 1.00 98.44 92 MET A CA 1
ATOM 734 C C . MET A 1 92 ? -4.632 8.360 2.147 1.00 98.44 92 MET A C 1
ATOM 736 O O . MET A 1 92 ? -5.762 8.440 1.673 1.00 98.44 92 MET A O 1
ATOM 740 N N . ARG A 1 93 ? -3.548 8.763 1.469 1.00 98.25 93 ARG A N 1
ATOM 741 C CA . ARG A 1 93 ? -3.600 9.420 0.157 1.00 98.25 93 ARG A CA 1
ATOM 742 C C . ARG A 1 93 ? -3.949 8.470 -0.988 1.00 98.25 93 ARG A C 1
ATOM 744 O O . ARG A 1 93 ? -4.837 8.779 -1.774 1.00 98.25 93 ARG A O 1
ATOM 751 N N . PHE A 1 94 ? -3.223 7.361 -1.128 1.00 98.25 94 PHE A N 1
ATOM 752 C CA . PHE A 1 94 ? -3.341 6.481 -2.301 1.00 98.25 94 PHE A CA 1
ATOM 753 C C . PHE A 1 94 ? -4.221 5.255 -2.066 1.00 98.25 94 PHE A C 1
ATOM 755 O O . PHE A 1 94 ? -4.768 4.731 -3.029 1.00 98.25 94 PHE A O 1
ATOM 762 N N . SER A 1 95 ? -4.368 4.801 -0.817 1.00 98.31 95 SER A N 1
ATOM 763 C CA . SER A 1 95 ? -5.267 3.691 -0.464 1.00 98.31 95 SER A CA 1
ATOM 764 C C . SER A 1 95 ? -6.604 4.163 0.115 1.00 98.31 95 SER A C 1
ATOM 766 O O . SER A 1 95 ? -7.460 3.330 0.408 1.00 98.31 95 SER A O 1
ATOM 768 N N . GLU A 1 96 ? -6.787 5.480 0.282 1.00 98.00 96 GLU A N 1
ATOM 769 C CA . GLU A 1 96 ? -8.007 6.134 0.790 1.00 98.00 96 GLU A CA 1
ATOM 770 C C . GLU A 1 96 ? -8.500 5.535 2.124 1.00 98.00 96 GLU A C 1
ATOM 772 O O . GLU A 1 96 ? -9.705 5.447 2.392 1.00 98.00 96 GLU A O 1
ATOM 777 N N . LEU A 1 97 ? -7.555 5.075 2.950 1.00 98.25 97 LEU A N 1
ATOM 778 C CA . LEU A 1 97 ? -7.833 4.549 4.281 1.00 98.25 97 LEU A CA 1
ATOM 779 C C . LEU A 1 97 ? -8.033 5.703 5.261 1.00 98.25 97 LEU A C 1
ATOM 781 O O . LEU A 1 97 ? -7.209 6.612 5.336 1.00 98.25 97 LEU A O 1
ATOM 785 N N . SER A 1 98 ? -9.117 5.644 6.028 1.00 97.81 98 SER A N 1
ATOM 786 C CA . SER A 1 98 ? -9.426 6.606 7.083 1.00 97.81 98 SER A CA 1
ATOM 787 C C . SER A 1 98 ? -9.078 6.053 8.464 1.00 97.81 98 SER A C 1
ATOM 789 O O . SER A 1 98 ? -9.349 4.894 8.777 1.00 97.81 98 SER A O 1
ATOM 791 N N . GLU A 1 99 ? -8.527 6.903 9.329 1.00 97.25 99 GLU A N 1
ATOM 792 C CA . GLU A 1 99 ? -8.337 6.576 10.747 1.00 97.25 99 GLU A CA 1
ATOM 793 C C . GLU A 1 99 ? -9.627 6.704 11.572 1.00 97.25 99 GLU A C 1
ATOM 795 O O . GLU A 1 99 ? -9.691 6.193 12.691 1.00 97.25 99 GLU A O 1
ATOM 800 N N . ASP A 1 100 ? -10.659 7.349 11.023 1.00 98.00 100 ASP A N 1
ATOM 801 C CA . ASP A 1 100 ? -11.955 7.547 11.682 1.00 98.00 100 ASP A CA 1
ATOM 802 C C . ASP A 1 100 ? -12.874 6.328 11.532 1.00 98.00 100 ASP A C 1
ATOM 804 O O . ASP A 1 100 ? -13.849 6.175 12.269 1.00 98.00 100 ASP A O 1
ATOM 808 N N . VAL A 1 101 ? -12.560 5.439 10.585 1.00 97.81 101 VAL A N 1
ATOM 809 C CA . VAL A 1 101 ? -13.283 4.187 10.354 1.00 97.81 101 VAL A CA 1
ATOM 810 C C . VAL A 1 101 ? -12.506 3.046 11.021 1.00 97.81 101 VAL A C 1
ATOM 812 O O . VAL A 1 101 ? -11.397 2.737 10.577 1.00 97.81 101 VAL A O 1
ATOM 815 N N . PRO A 1 102 ? -13.043 2.392 12.072 1.00 97.00 102 PRO A N 1
ATOM 816 C CA . PRO A 1 102 ? -12.296 1.406 12.854 1.00 97.00 102 PRO A CA 1
ATOM 817 C C . PRO A 1 102 ? -11.674 0.277 12.024 1.00 97.00 102 PRO A C 1
ATOM 819 O O . PRO A 1 102 ? -10.518 -0.084 12.247 1.00 97.00 102 PRO A O 1
ATOM 822 N N . GLU A 1 103 ? -12.401 -0.267 11.045 1.00 97.00 103 GLU A N 1
ATOM 823 C CA . GLU A 1 103 ? -11.905 -1.345 10.184 1.00 97.00 103 GLU A CA 1
ATOM 824 C C . GLU A 1 103 ? -10.743 -0.891 9.293 1.00 97.00 103 GLU A C 1
ATOM 826 O O . GLU A 1 103 ? -9.795 -1.645 9.066 1.00 97.00 103 GLU A O 1
ATOM 831 N N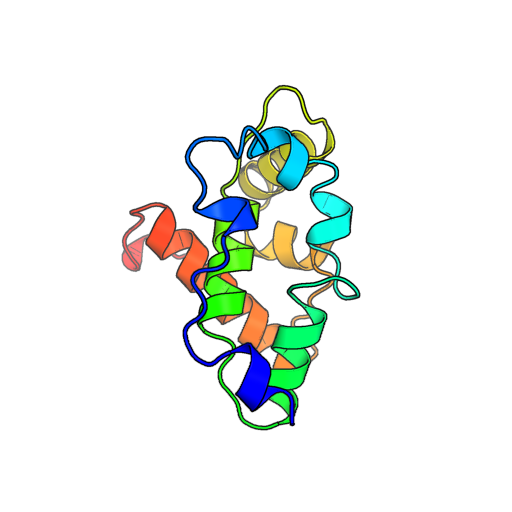 . GLU A 1 104 ? -10.800 0.346 8.803 1.00 98.38 104 GLU A N 1
ATOM 832 C CA . GLU A 1 104 ? -9.763 0.931 7.952 1.00 98.38 104 GLU A CA 1
ATOM 833 C C . GLU A 1 104 ? -8.529 1.297 8.761 1.00 98.38 104 GLU A C 1
ATOM 835 O O . GLU A 1 104 ? -7.418 0.990 8.334 1.00 98.38 104 GLU A O 1
ATOM 840 N N . LYS A 1 105 ? -8.718 1.844 9.966 1.00 98.25 105 LYS A N 1
ATOM 841 C CA . LYS A 1 105 ? -7.634 2.114 10.911 1.00 98.25 105 LYS A CA 1
ATOM 842 C C . LYS A 1 105 ? -6.858 0.846 11.254 1.00 98.25 105 LYS A C 1
ATOM 844 O O . LYS A 1 105 ? -5.629 0.855 11.224 1.00 98.25 105 LYS A O 1
ATOM 849 N N . VAL A 1 106 ? -7.561 -0.253 11.544 1.00 97.56 106 VAL A N 1
ATOM 850 C CA . VAL A 1 106 ? -6.928 -1.552 11.824 1.00 97.56 106 VAL A CA 1
ATOM 851 C C . VAL A 1 106 ? -6.128 -2.038 10.618 1.00 97.56 106 VAL A C 1
ATOM 853 O O . VAL A 1 106 ? -5.002 -2.512 10.776 1.00 97.56 106 VAL A O 1
ATOM 856 N N . PHE A 1 107 ? -6.678 -1.918 9.407 1.00 98.38 107 PHE A N 1
ATOM 857 C CA . PHE A 1 107 ? -5.953 -2.327 8.209 1.00 98.38 107 PHE A CA 1
ATOM 858 C C . PHE A 1 107 ? -4.725 -1.449 7.944 1.00 98.38 107 PHE A C 1
ATOM 860 O O . PHE A 1 107 ? -3.658 -1.984 7.656 1.00 98.38 107 PHE A O 1
ATOM 867 N N . LEU A 1 108 ? -4.849 -0.129 8.103 1.00 98.44 108 LEU A N 1
ATOM 868 C CA . LEU A 1 108 ? -3.756 0.831 7.963 1.00 98.44 108 LEU A CA 1
ATOM 869 C C . LEU A 1 108 ? -2.601 0.487 8.911 1.00 98.44 108 LEU A C 1
ATOM 871 O O . LEU A 1 108 ? -1.470 0.343 8.454 1.00 98.44 108 LEU A O 1
ATOM 875 N N . GLN A 1 109 ? -2.887 0.268 10.199 1.00 97.56 109 GLN A N 1
ATOM 876 C CA . GLN A 1 109 ? -1.883 -0.127 11.197 1.00 97.56 109 GLN A CA 1
ATOM 877 C C . GLN A 1 109 ? -1.214 -1.464 10.853 1.00 97.56 109 GLN A C 1
ATOM 879 O O . GLN A 1 109 ? -0.008 -1.631 11.025 1.00 97.56 109 GLN A O 1
ATOM 884 N N . LEU A 1 110 ? -1.981 -2.429 10.336 1.00 97.19 110 LEU A N 1
ATOM 885 C CA . LEU A 1 110 ? -1.427 -3.711 9.913 1.00 97.19 110 LEU A CA 1
ATOM 886 C C . LEU A 1 110 ? -0.476 -3.554 8.717 1.00 97.19 110 LEU A C 1
ATOM 888 O O . LEU A 1 110 ? 0.559 -4.214 8.678 1.00 97.19 110 LEU A O 1
ATOM 892 N N . VAL A 1 111 ? -0.821 -2.712 7.741 1.00 97.75 111 VAL A N 1
ATOM 893 C CA . VAL A 1 111 ? 0.011 -2.464 6.552 1.00 97.75 111 VAL A CA 1
ATOM 894 C C . VAL A 1 111 ? 1.279 -1.705 6.927 1.00 97.75 111 VAL A C 1
ATOM 896 O O . VAL A 1 111 ? 2.358 -2.081 6.485 1.00 97.75 111 VAL A O 1
ATOM 899 N N . GLU A 1 112 ? 1.165 -0.689 7.776 1.00 96.06 112 GLU A N 1
ATOM 900 C CA . GLU A 1 112 ? 2.299 0.053 8.326 1.00 96.06 112 GLU A CA 1
ATOM 901 C C . GLU A 1 112 ? 3.287 -0.877 9.043 1.00 96.06 112 GLU A C 1
ATOM 903 O O . GLU A 1 112 ? 4.476 -0.869 8.728 1.00 96.06 112 GLU A O 1
ATOM 908 N N . ALA A 1 113 ? 2.801 -1.750 9.932 1.00 94.31 113 ALA A N 1
ATOM 909 C CA . ALA A 1 113 ? 3.654 -2.725 10.609 1.00 94.31 113 ALA A CA 1
ATOM 910 C C . ALA A 1 113 ? 4.380 -3.650 9.614 1.00 94.31 113 ALA A C 1
ATOM 912 O O . ALA A 1 113 ? 5.568 -3.925 9.773 1.00 94.31 113 ALA A O 1
ATOM 913 N N . ARG A 1 114 ? 3.690 -4.100 8.554 1.00 94.44 114 ARG A N 1
ATOM 914 C CA . ARG A 1 114 ? 4.301 -4.916 7.488 1.00 94.44 114 ARG A CA 1
ATOM 915 C C . ARG A 1 114 ? 5.325 -4.140 6.674 1.00 94.44 114 ARG A C 1
ATOM 917 O O . ARG A 1 114 ? 6.315 -4.724 6.255 1.00 94.44 114 ARG A O 1
ATOM 924 N N . PHE A 1 115 ? 5.092 -2.856 6.436 1.00 93.94 115 PHE A N 1
ATOM 925 C CA . PHE A 1 115 ? 6.018 -2.010 5.697 1.00 93.94 115 PHE A CA 1
ATOM 926 C C . PHE A 1 115 ? 7.352 -1.874 6.436 1.00 93.94 115 PHE A C 1
ATOM 928 O O . PHE A 1 115 ? 8.399 -2.099 5.833 1.00 93.94 115 PHE A O 1
ATOM 935 N N . TYR A 1 116 ? 7.319 -1.598 7.742 1.00 89.94 116 TYR A N 1
ATOM 936 C CA . TYR A 1 116 ? 8.539 -1.504 8.548 1.00 89.94 116 TYR A CA 1
ATOM 937 C C . TYR A 1 116 ? 9.248 -2.853 8.717 1.00 89.94 116 TYR A C 1
ATOM 939 O O . TYR A 1 116 ? 10.469 -2.901 8.605 1.00 89.94 116 TYR A O 1
ATOM 947 N N . GLU A 1 117 ? 8.502 -3.956 8.856 1.00 87.88 117 GLU A N 1
ATOM 948 C CA . GLU A 1 117 ? 9.075 -5.313 8.839 1.00 87.88 117 GLU A CA 1
ATOM 949 C C . GLU A 1 117 ? 9.839 -5.598 7.533 1.00 87.88 117 GLU A C 1
ATOM 951 O O . GLU A 1 117 ? 10.888 -6.228 7.559 1.00 87.88 117 GLU A O 1
ATOM 956 N N . MET A 1 118 ? 9.337 -5.131 6.382 1.00 82.62 118 MET A N 1
ATOM 957 C CA . MET A 1 118 ? 10.001 -5.318 5.083 1.00 82.62 118 MET A CA 1
ATOM 958 C C . MET A 1 118 ? 11.196 -4.387 4.872 1.00 82.62 118 MET A C 1
ATOM 960 O O . MET A 1 118 ? 12.063 -4.693 4.057 1.00 82.62 118 MET A O 1
ATOM 964 N N . ALA A 1 119 ? 11.240 -3.257 5.573 1.00 72.44 119 ALA A N 1
ATOM 965 C CA . ALA A 1 119 ? 12.337 -2.307 5.486 1.00 72.44 119 ALA A CA 1
ATOM 966 C C . ALA A 1 119 ? 13.570 -2.723 6.315 1.00 72.44 119 ALA A C 1
ATOM 968 O O . ALA A 1 119 ? 14.530 -1.956 6.342 1.00 72.44 119 ALA A O 1
ATOM 969 N N . ASP A 1 120 ? 13.538 -3.881 6.999 1.00 66.25 120 ASP A N 1
ATOM 970 C CA . ASP A 1 120 ? 14.493 -4.265 8.055 1.00 66.25 120 ASP A CA 1
ATOM 971 C C . ASP A 1 120 ? 14.672 -3.156 9.117 1.00 66.25 120 ASP A C 1
ATOM 973 O O . ASP A 1 120 ? 15.707 -3.051 9.773 1.00 66.25 120 ASP A O 1
ATOM 977 N N . ALA A 1 121 ? 13.650 -2.311 9.295 1.00 55.69 121 ALA A N 1
ATOM 978 C CA . ALA A 1 121 ? 13.603 -1.326 10.364 1.00 55.69 121 ALA A CA 1
ATOM 979 C C . ALA A 1 121 ? 13.108 -2.034 11.630 1.00 55.69 121 ALA A C 1
ATOM 981 O O . ALA A 1 121 ? 12.053 -2.680 11.618 1.00 55.69 121 ALA A O 1
ATOM 982 N N . GLU A 1 122 ? 13.866 -1.953 12.725 1.00 45.72 122 GLU A N 1
ATOM 983 C CA . GLU A 1 122 ? 13.435 -2.555 13.985 1.00 45.72 122 GLU A CA 1
ATOM 984 C C . GLU A 1 122 ? 12.148 -1.872 14.469 1.00 45.72 122 GLU A C 1
ATOM 986 O O . GLU A 1 122 ? 11.933 -0.680 14.260 1.00 45.72 122 GLU A O 1
ATOM 991 N N . ALA A 1 123 ? 11.284 -2.605 15.181 1.00 46.66 123 ALA A N 1
ATOM 992 C CA . ALA A 1 123 ? 10.046 -2.053 15.748 1.00 46.66 123 ALA A CA 1
ATOM 993 C C . ALA A 1 123 ? 10.274 -0.834 16.677 1.00 46.66 123 ALA A C 1
ATOM 995 O O . ALA A 1 123 ? 9.322 -0.130 17.004 1.00 46.66 123 ALA A O 1
ATOM 996 N N . ALA A 1 124 ? 11.523 -0.597 17.097 1.00 47.91 124 ALA A N 1
ATOM 997 C CA . ALA A 1 124 ? 11.973 0.567 17.853 1.00 47.91 124 ALA A CA 1
ATOM 998 C C . ALA A 1 124 ? 12.069 1.865 17.020 1.00 47.91 124 ALA A C 1
ATOM 1000 O O . ALA A 1 124 ? 12.045 2.945 17.604 1.00 47.91 124 ALA A O 1
ATOM 1001 N N . ASP A 1 125 ? 12.123 1.771 15.687 1.00 44.25 125 ASP A N 1
ATOM 1002 C CA . ASP A 1 125 ? 12.176 2.916 14.764 1.00 44.25 125 ASP A CA 1
ATOM 1003 C C . ASP A 1 125 ? 10.778 3.381 14.311 1.00 44.25 125 ASP A C 1
ATOM 1005 O O . ASP A 1 125 ? 10.636 4.347 13.556 1.00 44.25 125 ASP A O 1
ATOM 1009 N N . ILE A 1 126 ? 9.722 2.705 14.776 1.00 50.09 126 ILE A N 1
ATOM 1010 C CA . ILE A 1 126 ? 8.332 3.065 14.499 1.00 50.09 126 ILE A CA 1
ATOM 1011 C C . ILE A 1 126 ? 7.892 4.097 15.542 1.00 50.09 126 ILE A C 1
ATOM 1013 O O . ILE A 1 126 ? 7.701 3.767 16.714 1.00 50.09 126 ILE A O 1
ATOM 1017 N N . SER A 1 127 ? 7.728 5.357 15.127 1.00 45.81 127 SER A N 1
ATOM 1018 C CA . SER A 1 127 ? 7.164 6.400 15.992 1.00 45.81 127 SER A CA 1
ATOM 1019 C C . SER A 1 127 ? 5.691 6.089 16.267 1.00 45.81 127 SER A C 1
ATOM 1021 O O . SER A 1 127 ? 4.855 6.252 15.379 1.00 45.81 127 SER A O 1
ATOM 1023 N N . TYR A 1 128 ? 5.390 5.637 17.486 1.00 38.31 128 TYR A N 1
ATOM 1024 C CA . TYR A 1 128 ? 4.024 5.526 18.015 1.00 38.31 128 TYR A CA 1
ATOM 1025 C C . TYR A 1 128 ? 3.450 6.884 18.422 1.00 38.31 128 TYR A C 1
ATOM 1027 O O . TYR A 1 128 ? 4.236 7.751 18.872 1.00 38.31 128 TYR A O 1
#

Sequence (128 aa):
EIWRDFQRQEWKMWASPTSDDALERVAQDLPRKLAKGDRVVGPALCCIRHGRMPHFLAKVLAAAYYFQNPEDPGAQAVREEVEKNGIRAALMRFSELSEDVPEEKVFLQLVEARFYEMADAEAADISY